Protein AF-A0A3D5KH41-F1 (afdb_monomer_lite)

Foldseek 3Di:
DQDDQVVLLVQLVVDPDPVSVVVSLVSVVPDPADDPVSLVSLVVVLVVQPPHPSNVSSLVSCVSRVPVCSVVSVVVNVVVVVVD

Structure (mmCIF, N/CA/C/O backbone):
data_AF-A0A3D5KH41-F1
#
_entry.id   AF-A0A3D5KH41-F1
#
loop_
_atom_site.group_PDB
_atom_site.id
_atom_site.type_symbol
_atom_site.label_atom_id
_atom_site.label_alt_id
_atom_site.label_comp_id
_atom_site.label_asym_id
_atom_site.label_entity_id
_atom_site.label_seq_id
_atom_site.pdbx_PDB_ins_code
_atom_site.Cartn_x
_atom_site.Cartn_y
_atom_site.Cartn_z
_atom_site.occupancy
_atom_site.B_iso_or_equiv
_atom_site.auth_seq_id
_atom_site.auth_comp_id
_atom_site.auth_asym_id
_atom_site.auth_atom_id
_atom_site.pdbx_PDB_model_num
ATOM 1 N N . MET A 1 1 ? -1.829 0.029 -19.596 1.00 45.53 1 MET A N 1
ATOM 2 C CA . MET A 1 1 ? -0.395 0.350 -19.411 1.00 45.53 1 MET A CA 1
ATOM 3 C C . MET A 1 1 ? 0.149 -0.498 -18.269 1.00 45.53 1 MET A C 1
ATOM 5 O O . MET A 1 1 ? -0.426 -0.451 -17.193 1.00 45.53 1 MET A O 1
ATOM 9 N N . GLY A 1 2 ? 1.182 -1.312 -18.498 1.00 51.91 2 GLY A N 1
ATOM 10 C CA . GLY A 1 2 ? 1.922 -1.987 -17.425 1.00 51.91 2 GLY A CA 1
ATOM 11 C C . GLY A 1 2 ? 3.221 -1.229 -17.184 1.00 51.91 2 GLY A C 1
ATOM 12 O O . GLY A 1 2 ? 4.151 -1.388 -17.964 1.00 51.91 2 GLY A O 1
ATOM 13 N N . GLY A 1 3 ? 3.246 -0.345 -16.185 1.00 68.44 3 GLY A N 1
ATOM 14 C CA . GLY A 1 3 ? 4.487 0.284 -15.725 1.00 68.44 3 GLY A CA 1
ATOM 15 C C . GLY A 1 3 ? 5.254 -0.668 -14.812 1.00 68.44 3 GLY A C 1
ATOM 16 O O . GLY A 1 3 ? 4.644 -1.543 -14.200 1.00 68.44 3 GLY A O 1
ATOM 17 N N . ASP A 1 4 ? 6.572 -0.509 -14.716 1.00 88.00 4 ASP A N 1
ATOM 18 C CA . ASP A 1 4 ? 7.364 -1.203 -13.701 1.00 88.00 4 ASP A CA 1
ATOM 19 C C . ASP A 1 4 ? 6.967 -0.755 -12.278 1.00 88.00 4 ASP A C 1
ATOM 21 O O . ASP A 1 4 ? 6.297 0.265 -12.076 1.00 88.00 4 ASP A O 1
ATOM 25 N N . GLU A 1 5 ? 7.376 -1.538 -11.280 1.00 93.00 5 GLU A N 1
ATOM 26 C CA . GLU A 1 5 ? 7.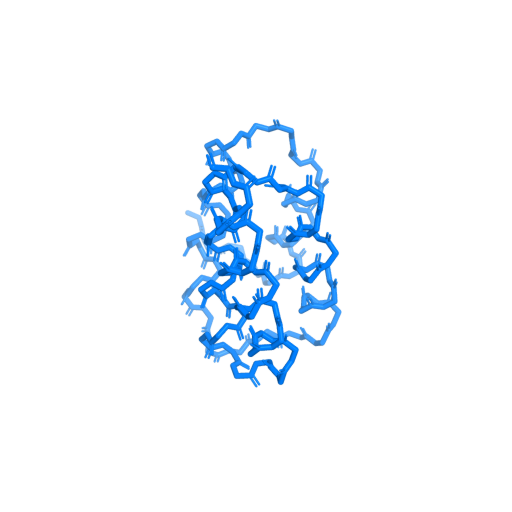044 -1.309 -9.872 1.00 93.00 5 GLU A CA 1
ATOM 27 C C . GLU A 1 5 ? 7.394 0.112 -9.396 1.00 93.00 5 GLU A C 1
ATOM 29 O O . GLU A 1 5 ? 6.573 0.759 -8.739 1.00 93.00 5 GLU A O 1
ATOM 34 N N . LYS A 1 6 ? 8.582 0.623 -9.752 1.00 93.12 6 LYS A N 1
ATOM 35 C CA . LYS A 1 6 ? 9.078 1.931 -9.294 1.00 93.12 6 LYS A CA 1
ATOM 36 C C . LYS A 1 6 ? 8.258 3.070 -9.884 1.00 93.12 6 LYS A C 1
ATOM 38 O O . LYS A 1 6 ? 7.926 4.028 -9.180 1.00 93.12 6 LYS A O 1
ATOM 43 N N . THR A 1 7 ? 7.898 2.955 -11.157 1.00 95.00 7 THR A N 1
ATOM 44 C CA . THR A 1 7 ? 7.031 3.918 -11.833 1.00 95.00 7 THR A CA 1
ATOM 45 C C . THR A 1 7 ? 5.652 3.958 -11.176 1.00 95.00 7 THR A C 1
ATOM 47 O O . THR A 1 7 ? 5.136 5.038 -10.886 1.00 95.00 7 THR A O 1
ATOM 50 N N . LEU A 1 8 ? 5.058 2.795 -10.897 1.00 95.56 8 LEU A N 1
ATOM 51 C CA . LEU A 1 8 ? 3.729 2.716 -10.291 1.00 95.56 8 LEU A CA 1
ATOM 52 C C . LEU A 1 8 ? 3.713 3.274 -8.866 1.00 95.56 8 LEU A C 1
ATOM 54 O O . LEU A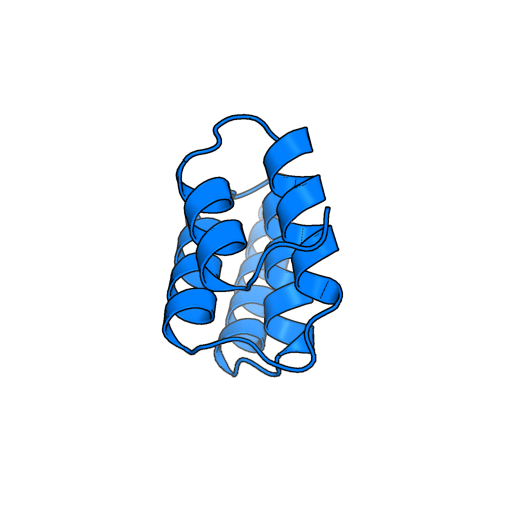 1 8 ? 2.874 4.121 -8.567 1.00 95.56 8 LEU A O 1
ATOM 58 N N . ILE A 1 9 ? 4.666 2.897 -8.009 1.00 95.88 9 ILE A N 1
ATOM 59 C CA . ILE A 1 9 ? 4.694 3.412 -6.633 1.00 95.88 9 ILE A CA 1
ATOM 60 C C . ILE A 1 9 ? 4.981 4.920 -6.580 1.00 95.88 9 ILE A C 1
ATOM 62 O O . ILE A 1 9 ? 4.450 5.620 -5.720 1.00 95.88 9 ILE A O 1
ATOM 66 N N . SER A 1 10 ? 5.769 5.450 -7.521 1.00 95.50 10 SER A N 1
ATOM 67 C CA . SER A 1 10 ? 6.019 6.894 -7.617 1.00 95.50 10 SER A CA 1
ATOM 68 C C . SER A 1 10 ? 4.761 7.658 -8.031 1.00 95.50 10 SER A C 1
ATOM 70 O O . SER A 1 10 ? 4.443 8.680 -7.427 1.00 95.50 10 SER A O 1
ATOM 72 N N . LYS A 1 11 ? 3.996 7.134 -8.999 1.00 96.19 11 LYS A N 1
ATOM 73 C CA . LYS A 1 11 ? 2.694 7.703 -9.382 1.00 96.19 11 LYS A CA 1
ATOM 74 C C . LYS A 1 11 ? 1.688 7.647 -8.237 1.00 96.19 11 LYS A C 1
ATOM 76 O O . LYS A 1 11 ? 0.986 8.623 -8.009 1.00 96.19 11 LYS A O 1
ATOM 81 N N . PHE A 1 12 ? 1.662 6.545 -7.487 1.00 96.44 12 PHE A N 1
ATOM 82 C CA . PHE A 1 12 ? 0.790 6.404 -6.322 1.00 96.44 12 PHE A CA 1
ATOM 83 C C . PHE A 1 12 ? 1.066 7.491 -5.273 1.00 96.44 12 PHE A C 1
ATOM 85 O O . PHE A 1 12 ? 0.132 8.130 -4.803 1.00 96.44 12 PHE A O 1
ATOM 92 N N . LYS A 1 13 ? 2.346 7.752 -4.962 1.00 94.69 13 LYS A N 1
ATOM 93 C CA . LYS A 1 13 ? 2.759 8.815 -4.024 1.00 94.69 13 LYS A CA 1
ATOM 94 C C . LYS A 1 13 ? 2.357 10.218 -4.484 1.00 94.69 13 LYS A C 1
ATOM 96 O O . LYS A 1 13 ? 2.119 11.077 -3.645 1.00 94.69 13 LYS A O 1
ATOM 101 N N . ALA A 1 14 ? 2.360 10.459 -5.793 1.00 95.56 14 ALA A N 1
ATOM 102 C CA . ALA A 1 14 ? 2.090 11.774 -6.367 1.00 95.56 14 ALA A CA 1
ATOM 103 C C . ALA A 1 14 ? 0.595 12.046 -6.601 1.00 95.56 14 ALA A C 1
ATOM 105 O O . ALA A 1 14 ? 0.213 13.201 -6.783 1.00 95.56 14 ALA A O 1
ATOM 106 N N . SER A 1 15 ? -0.245 11.009 -6.634 1.00 94.44 15 SER A N 1
ATOM 107 C CA . SER A 1 15 ? -1.670 11.174 -6.909 1.00 94.44 15 SER A CA 1
ATOM 108 C C . SER A 1 15 ? -2.436 11.606 -5.658 1.00 94.44 15 SER A C 1
ATOM 110 O O . SER A 1 15 ? -2.234 11.073 -4.569 1.00 94.44 15 SER A O 1
ATOM 112 N N . ASN A 1 16 ? -3.372 12.538 -5.839 1.00 92.31 16 ASN A N 1
ATOM 113 C CA . ASN A 1 16 ? -4.383 12.914 -4.845 1.00 92.31 16 ASN A CA 1
ATOM 114 C C . ASN A 1 16 ? -5.787 12.420 -5.234 1.00 92.31 16 ASN A C 1
ATOM 116 O O . ASN A 1 16 ? -6.750 12.667 -4.512 1.00 92.31 16 ASN A O 1
ATOM 120 N N . ASN A 1 17 ? -5.914 11.733 -6.371 1.00 94.75 17 ASN A N 1
ATOM 121 C CA . ASN A 1 17 ? -7.175 11.218 -6.880 1.00 94.75 17 ASN A CA 1
ATOM 122 C C . ASN A 1 17 ? -7.360 9.758 -6.430 1.00 94.75 17 ASN A C 1
ATOM 124 O O . ASN A 1 17 ? -6.468 8.926 -6.588 1.00 94.75 17 ASN A O 1
ATOM 128 N N . ILE A 1 18 ? -8.522 9.450 -5.850 1.00 93.12 18 ILE A N 1
ATOM 129 C CA . ILE A 1 18 ? -8.818 8.110 -5.323 1.00 93.12 18 ILE A CA 1
ATOM 130 C C . ILE A 1 18 ? -8.861 7.070 -6.447 1.00 93.12 18 ILE A C 1
ATOM 132 O O . ILE A 1 18 ? -8.273 6.002 -6.292 1.00 93.12 18 ILE A O 1
ATOM 136 N N . ASP A 1 19 ? -9.502 7.371 -7.573 1.00 95.00 19 ASP A N 1
ATOM 137 C CA . ASP A 1 19 ? -9.639 6.437 -8.694 1.00 95.00 19 ASP A CA 1
ATOM 138 C C . ASP A 1 19 ? -8.273 6.121 -9.317 1.00 95.00 19 ASP A C 1
ATOM 140 O O . ASP A 1 19 ? -7.940 4.956 -9.530 1.00 95.00 19 ASP A O 1
ATOM 144 N N . GLU A 1 20 ? -7.416 7.132 -9.491 1.00 95.50 20 GLU A N 1
ATOM 145 C CA . GLU A 1 20 ? -6.039 6.926 -9.953 1.00 95.50 20 GLU A CA 1
ATOM 146 C C . GLU A 1 20 ? -5.229 6.057 -8.985 1.00 95.50 20 GLU A C 1
ATOM 148 O O . GLU A 1 20 ? -4.529 5.132 -9.410 1.00 95.50 20 GLU A O 1
ATOM 153 N N . LYS A 1 21 ? -5.324 6.318 -7.673 1.00 96.19 21 LYS A N 1
ATOM 154 C CA . LYS A 1 21 ? -4.676 5.484 -6.651 1.00 96.19 21 LYS A CA 1
ATOM 155 C C . LYS A 1 21 ? -5.143 4.036 -6.759 1.00 96.19 21 LYS A C 1
ATOM 157 O O . LYS A 1 21 ? -4.311 3.129 -6.728 1.00 96.19 21 LYS A O 1
ATOM 162 N N . MET A 1 22 ? -6.445 3.810 -6.921 1.00 96.38 22 MET A N 1
ATOM 163 C CA . MET A 1 22 ? -7.020 2.472 -7.057 1.00 96.38 22 MET A CA 1
ATOM 164 C C . MET A 1 22 ? -6.503 1.766 -8.313 1.00 96.38 22 MET A C 1
ATOM 166 O O . MET A 1 22 ? -6.012 0.642 -8.209 1.00 96.38 22 MET A O 1
ATOM 170 N N . ASP A 1 23 ? -6.513 2.426 -9.470 1.00 95.81 23 ASP A N 1
ATOM 171 C CA . ASP A 1 23 ? -5.997 1.874 -10.730 1.00 95.81 23 ASP A CA 1
ATOM 172 C C . ASP A 1 23 ? -4.518 1.476 -10.636 1.00 95.81 23 ASP A C 1
ATOM 174 O O . ASP A 1 23 ? -4.095 0.424 -11.143 1.00 95.81 23 ASP A O 1
ATOM 178 N N . ILE A 1 24 ? -3.719 2.291 -9.945 1.00 96.44 24 ILE A N 1
ATOM 179 C CA . ILE A 1 24 ? -2.306 2.005 -9.700 1.00 96.44 24 ILE A CA 1
ATOM 180 C C . ILE A 1 24 ? -2.157 0.783 -8.789 1.00 96.44 24 ILE A C 1
ATOM 182 O O . ILE A 1 24 ? -1.431 -0.151 -9.141 1.00 96.44 24 ILE A O 1
ATOM 186 N N . LEU A 1 25 ? -2.865 0.738 -7.658 1.00 96.00 25 LEU A N 1
ATOM 187 C CA . LEU A 1 25 ? -2.816 -0.391 -6.726 1.00 96.00 25 LEU A CA 1
ATOM 188 C C . LEU A 1 25 ? -3.297 -1.695 -7.389 1.00 96.00 25 LEU A C 1
ATOM 190 O O . LEU A 1 25 ? -2.666 -2.744 -7.232 1.00 96.00 25 LEU A O 1
ATOM 194 N N . PHE A 1 26 ? -4.351 -1.651 -8.208 1.00 94.62 26 PHE A N 1
ATOM 195 C CA . PHE A 1 26 ? -4.801 -2.806 -8.992 1.00 94.62 26 PHE A CA 1
ATOM 196 C C . PHE A 1 26 ? -3.759 -3.256 -10.013 1.00 94.62 26 PHE A C 1
ATOM 198 O O . PHE A 1 26 ? -3.532 -4.458 -10.177 1.00 94.62 26 PHE A O 1
ATOM 205 N N . SER A 1 27 ? -3.076 -2.318 -10.667 1.00 94.75 27 SER A N 1
ATOM 206 C CA . SER A 1 27 ? -1.963 -2.642 -11.562 1.00 94.75 27 SER A CA 1
ATOM 207 C C . SER A 1 27 ? -0.825 -3.325 -10.806 1.00 94.75 27 SER A C 1
ATOM 209 O O . SER A 1 27 ? -0.274 -4.316 -11.290 1.00 94.75 27 SER A O 1
ATOM 211 N N . MET A 1 28 ? -0.538 -2.881 -9.580 1.00 94.50 28 MET A N 1
ATOM 212 C CA . MET A 1 28 ? 0.469 -3.500 -8.723 1.00 94.50 28 MET A CA 1
ATOM 213 C C . MET A 1 28 ? 0.109 -4.926 -8.298 1.00 94.50 28 MET A C 1
ATOM 215 O O . MET A 1 28 ? 1.023 -5.708 -8.067 1.00 94.50 28 MET A O 1
ATOM 219 N N . LYS A 1 29 ? -1.170 -5.336 -8.257 1.00 92.12 29 LYS A N 1
ATOM 220 C CA . LYS A 1 29 ? -1.557 -6.734 -7.947 1.00 92.12 29 LYS A CA 1
ATOM 221 C C . LYS A 1 29 ? -1.033 -7.752 -8.970 1.00 92.12 29 LYS A C 1
ATOM 223 O O . LYS A 1 29 ? -1.055 -8.951 -8.683 1.00 92.12 29 LYS A O 1
ATOM 228 N N . LYS A 1 30 ? -0.586 -7.305 -10.149 1.00 90.81 30 LYS A N 1
ATOM 229 C CA . LYS A 1 30 ? -0.067 -8.166 -11.225 1.00 90.81 30 LYS A CA 1
ATOM 230 C C . LYS A 1 30 ? 1.381 -8.606 -11.005 1.00 90.81 30 LYS A C 1
ATOM 232 O O . LYS A 1 30 ? 1.813 -9.563 -11.644 1.00 90.81 30 LYS A O 1
ATOM 237 N N . PHE A 1 31 ? 2.127 -7.949 -10.117 1.00 91.75 31 PHE A N 1
ATOM 238 C CA . PHE A 1 31 ? 3.494 -8.367 -9.818 1.00 91.75 31 PHE A CA 1
ATOM 239 C C . PHE A 1 31 ? 3.521 -9.666 -9.006 1.00 91.75 31 PHE A C 1
ATOM 241 O O . PHE A 1 31 ? 2.620 -9.963 -8.217 1.00 91.75 31 PHE A O 1
ATOM 248 N N . LYS A 1 32 ? 4.586 -10.450 -9.206 1.00 90.88 32 LYS A N 1
ATOM 249 C CA . LYS A 1 32 ? 4.871 -11.639 -8.387 1.00 90.88 32 LYS A CA 1
ATOM 250 C C . LYS A 1 32 ? 5.426 -11.259 -7.013 1.00 90.88 32 LYS A C 1
ATOM 252 O O . LYS A 1 32 ? 5.140 -11.930 -6.031 1.00 90.88 32 LYS A O 1
ATOM 257 N N . SER A 1 33 ? 6.191 -10.175 -6.955 1.00 92.38 33 SER A N 1
ATOM 258 C CA . SER A 1 33 ? 6.805 -9.620 -5.752 1.00 92.38 33 SER A CA 1
ATOM 259 C C . SER A 1 33 ? 6.963 -8.112 -5.907 1.00 92.38 33 SER A C 1
ATOM 261 O O . SER A 1 33 ? 6.996 -7.616 -7.032 1.00 92.38 33 SER A O 1
ATOM 263 N N . ILE A 1 34 ? 7.115 -7.413 -4.786 1.00 93.75 34 ILE A N 1
ATOM 264 C CA . ILE A 1 34 ? 7.490 -5.997 -4.731 1.00 93.75 34 ILE A CA 1
ATOM 265 C C . ILE A 1 34 ? 8.666 -5.811 -3.771 1.00 93.75 34 ILE A C 1
ATOM 267 O O . ILE A 1 34 ? 8.859 -6.616 -2.853 1.00 93.75 34 ILE A O 1
ATOM 271 N N . SER A 1 35 ? 9.436 -4.750 -3.977 1.00 95.00 35 SER A N 1
ATOM 272 C CA . SER A 1 35 ? 10.544 -4.356 -3.112 1.00 95.00 35 SER A CA 1
ATOM 273 C C . SER A 1 35 ? 10.090 -3.955 -1.706 1.00 95.00 35 SER A C 1
ATOM 275 O O . SER A 1 35 ? 8.940 -3.570 -1.472 1.00 95.00 35 SER A O 1
ATOM 277 N N . GLU A 1 36 ? 11.026 -4.013 -0.759 1.00 94.12 36 GLU A N 1
ATOM 278 C CA . GLU A 1 36 ? 10.790 -3.597 0.625 1.00 94.12 36 GLU A CA 1
ATOM 279 C C . GLU A 1 36 ? 10.445 -2.102 0.730 1.00 94.12 36 GLU A C 1
ATOM 281 O O . 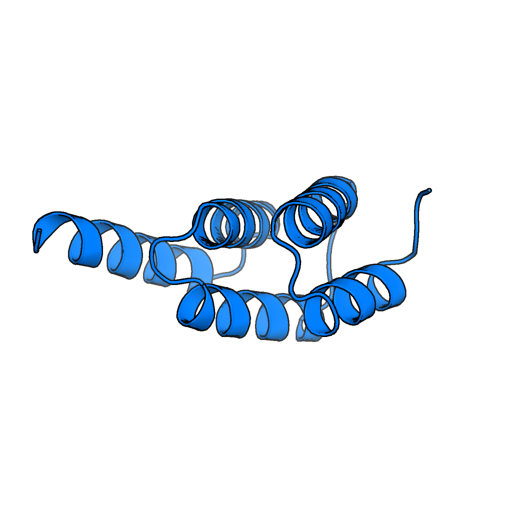GLU A 1 36 ? 9.559 -1.724 1.491 1.00 94.12 36 GLU A O 1
ATOM 286 N N . ASP A 1 37 ? 11.047 -1.250 -0.104 1.00 94.12 37 ASP A N 1
ATOM 287 C CA . ASP A 1 37 ? 10.736 0.186 -0.160 1.00 94.12 37 ASP A CA 1
ATOM 288 C C . ASP A 1 37 ? 9.291 0.459 -0.593 1.00 94.12 37 ASP A C 1
ATOM 290 O O . ASP A 1 37 ? 8.619 1.363 -0.074 1.00 94.12 37 ASP A O 1
ATOM 294 N N . THR A 1 38 ? 8.782 -0.344 -1.527 1.00 95.62 38 THR A N 1
ATOM 295 C CA . THR A 1 38 ? 7.381 -0.286 -1.940 1.00 95.62 38 THR A CA 1
ATOM 296 C C . THR A 1 38 ? 6.469 -0.722 -0.799 1.00 95.62 38 THR A C 1
ATOM 298 O O . THR A 1 38 ? 5.492 -0.029 -0.517 1.00 95.62 38 THR A O 1
ATOM 301 N N . LYS A 1 39 ? 6.804 -1.794 -0.070 1.00 95.25 39 LYS A N 1
ATOM 302 C CA . LYS A 1 39 ? 6.041 -2.204 1.122 1.00 95.25 39 LYS A CA 1
ATOM 303 C C . LYS A 1 39 ? 6.047 -1.121 2.200 1.00 95.25 39 LYS A C 1
ATOM 305 O O . LYS A 1 39 ? 4.985 -0.774 2.707 1.00 95.25 39 LYS A O 1
ATOM 310 N N . ASN A 1 40 ? 7.201 -0.515 2.483 1.00 95.12 40 ASN A N 1
ATOM 311 C CA . ASN A 1 40 ? 7.333 0.601 3.424 1.00 95.12 40 ASN A CA 1
ATOM 312 C C . ASN A 1 40 ? 6.439 1.784 3.031 1.00 95.12 40 ASN A C 1
ATOM 314 O O . ASN A 1 40 ? 5.755 2.363 3.876 1.00 95.12 40 ASN A O 1
ATOM 318 N N . THR A 1 41 ? 6.406 2.113 1.738 1.00 96.00 41 THR A N 1
ATOM 319 C CA . THR A 1 41 ? 5.518 3.155 1.207 1.00 96.00 41 THR A CA 1
ATOM 320 C C . THR A 1 41 ? 4.050 2.804 1.444 1.00 96.00 41 THR A C 1
ATOM 322 O O . THR A 1 41 ? 3.294 3.640 1.931 1.00 96.00 41 THR A O 1
ATOM 325 N N . LEU A 1 42 ? 3.649 1.574 1.122 1.00 95.94 42 LEU A N 1
ATOM 326 C CA . LEU A 1 42 ? 2.276 1.104 1.288 1.00 95.94 42 LEU A CA 1
ATOM 327 C C . LEU A 1 42 ? 1.855 1.103 2.765 1.00 95.94 42 LEU A C 1
ATOM 329 O O . LEU A 1 42 ? 0.784 1.600 3.089 1.00 95.94 42 LEU A O 1
ATOM 333 N N . VAL A 1 43 ? 2.710 0.647 3.684 1.00 94.81 43 VAL A N 1
ATOM 334 C CA . VAL A 1 43 ? 2.440 0.690 5.134 1.00 94.81 43 VAL A CA 1
ATOM 335 C C . VAL A 1 43 ? 2.234 2.124 5.627 1.00 94.81 43 VAL A C 1
ATOM 337 O O . VAL A 1 43 ? 1.355 2.367 6.454 1.00 94.81 43 VAL A O 1
ATOM 340 N N . LYS A 1 44 ? 3.023 3.085 5.133 1.00 94.94 44 LYS A N 1
ATOM 341 C CA . LYS A 1 44 ? 2.833 4.501 5.473 1.00 94.94 44 LYS A CA 1
ATOM 342 C C . LYS A 1 44 ? 1.492 5.015 4.942 1.00 94.94 44 LYS A C 1
ATOM 344 O O . LYS A 1 44 ? 0.706 5.553 5.717 1.00 94.94 44 LYS A O 1
ATOM 349 N N . ALA A 1 45 ? 1.204 4.766 3.667 1.00 94.81 45 ALA A N 1
ATOM 350 C CA . ALA A 1 45 ? -0.036 5.199 3.031 1.00 94.81 45 ALA A CA 1
ATOM 351 C C . ALA A 1 45 ? -1.284 4.577 3.679 1.00 94.81 45 ALA A C 1
ATOM 353 O O . ALA A 1 45 ? -2.282 5.262 3.854 1.00 94.81 45 ALA A O 1
ATOM 354 N N . TYR A 1 46 ? -1.222 3.321 4.131 1.00 94.50 46 TYR A N 1
ATOM 355 C CA . TYR A 1 46 ? -2.310 2.677 4.876 1.00 94.50 46 TYR A CA 1
ATOM 356 C C . TYR A 1 46 ? -2.756 3.491 6.102 1.00 94.50 46 TYR A C 1
ATOM 358 O O . TYR A 1 46 ? -3.944 3.547 6.417 1.00 94.50 46 TYR A O 1
ATOM 366 N N . LYS A 1 47 ? -1.805 4.113 6.811 1.00 91.06 47 LYS A N 1
ATOM 367 C CA . LYS A 1 47 ? -2.095 4.929 7.999 1.00 91.06 47 LYS A CA 1
ATOM 368 C C . LYS A 1 47 ? -2.689 6.288 7.632 1.00 91.06 47 LYS A C 1
ATOM 370 O O . LYS A 1 47 ? -3.519 6.799 8.377 1.00 91.06 47 LYS A O 1
ATOM 375 N N . GLU A 1 48 ? -2.259 6.856 6.509 1.00 92.50 48 GLU A N 1
ATOM 376 C CA . GLU A 1 48 ? -2.721 8.155 6.000 1.00 92.50 48 GLU A CA 1
ATOM 377 C C . GLU A 1 48 ? -4.125 8.061 5.380 1.00 92.50 48 GLU A C 1
ATOM 379 O O . GLU A 1 48 ? -4.927 8.976 5.523 1.00 92.50 48 GLU A O 1
ATOM 384 N N . GLU A 1 49 ? -4.457 6.925 4.767 1.00 91.75 49 GLU A N 1
ATOM 385 C CA . GLU A 1 49 ? -5.727 6.663 4.076 1.00 91.75 49 GLU A CA 1
ATOM 386 C C . GLU A 1 49 ? -6.860 6.189 5.008 1.00 91.75 49 GLU A C 1
ATOM 388 O O . GLU A 1 49 ? -7.835 5.594 4.552 1.00 91.75 49 GLU A O 1
ATOM 393 N N . LYS A 1 50 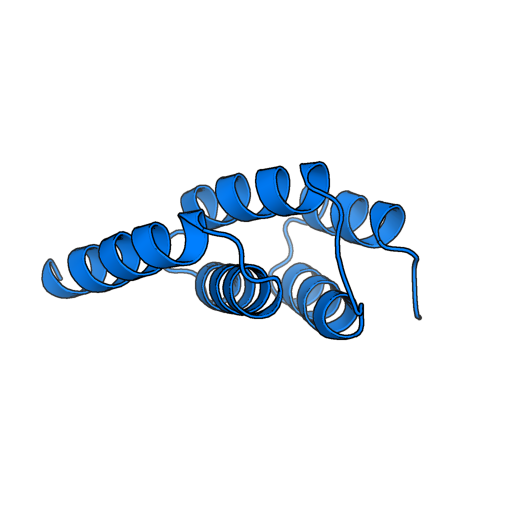? -6.754 6.406 6.325 1.00 85.94 50 LYS A N 1
ATOM 394 C CA . LYS A 1 50 ? -7.672 5.824 7.318 1.00 85.94 50 LYS A CA 1
ATOM 395 C C . LYS A 1 50 ? -9.148 6.116 7.003 1.00 85.94 50 LYS A C 1
ATOM 397 O O . LYS A 1 50 ? -9.558 7.271 6.942 1.00 85.94 50 LYS A O 1
ATOM 402 N N . GLY A 1 51 ? -9.951 5.057 6.874 1.00 83.06 51 GLY A N 1
ATOM 403 C CA . GLY A 1 51 ? -11.384 5.138 6.565 1.00 83.06 51 GLY A CA 1
ATOM 404 C C . GLY A 1 51 ? -11.709 5.280 5.073 1.00 83.06 51 GLY A C 1
ATOM 405 O O . GLY A 1 51 ? -12.882 5.371 4.714 1.00 83.06 51 GLY A O 1
ATOM 406 N N . SER A 1 52 ? -10.703 5.286 4.192 1.00 89.50 52 SER A N 1
ATOM 407 C CA . SER A 1 52 ? -10.891 5.327 2.742 1.00 89.50 52 SER A CA 1
ATOM 408 C C . SER A 1 52 ? -10.885 3.921 2.128 1.00 89.50 52 SER A C 1
ATOM 410 O O . SER A 1 52 ? -10.307 2.973 2.661 1.00 89.50 52 SER A O 1
ATOM 412 N N . LYS A 1 53 ? -11.487 3.775 0.941 1.00 91.56 53 LYS A N 1
ATOM 413 C CA . LYS A 1 53 ? -11.427 2.516 0.172 1.00 91.56 53 LYS A CA 1
ATOM 414 C C . LYS A 1 53 ? -9.995 2.154 -0.247 1.00 91.56 53 LYS A C 1
ATOM 416 O O . LYS A 1 53 ? -9.693 0.977 -0.434 1.00 91.56 53 LYS A O 1
ATOM 421 N N . VAL A 1 54 ? -9.111 3.150 -0.362 1.00 94.75 54 VAL A N 1
ATOM 422 C CA . VAL A 1 54 ? -7.697 2.955 -0.715 1.00 94.75 54 VAL A CA 1
ATOM 423 C C . VAL A 1 54 ? -6.983 2.174 0.389 1.00 94.75 54 VAL A C 1
ATOM 425 O O . VAL A 1 54 ? -6.206 1.269 0.087 1.00 94.75 54 VAL A O 1
ATOM 428 N N . GLN A 1 55 ? -7.300 2.450 1.659 1.00 94.56 55 GLN A N 1
ATOM 429 C CA . GLN A 1 55 ? -6.726 1.750 2.811 1.00 94.56 55 GLN A CA 1
ATOM 430 C C . GLN A 1 55 ? -6.894 0.229 2.717 1.00 94.56 55 GLN A C 1
ATOM 432 O O . GLN A 1 55 ? -5.932 -0.513 2.924 1.00 94.56 55 GLN A O 1
ATOM 437 N N . ILE A 1 56 ? -8.095 -0.235 2.365 1.00 92.88 56 ILE A N 1
ATOM 438 C CA . ILE A 1 56 ? -8.413 -1.665 2.258 1.00 92.88 56 ILE A CA 1
ATOM 439 C C . ILE A 1 56 ? -7.577 -2.313 1.150 1.00 92.88 56 ILE A C 1
ATOM 441 O O . ILE A 1 56 ? -6.953 -3.351 1.364 1.00 92.88 56 ILE A O 1
ATOM 445 N N . VAL A 1 57 ? -7.481 -1.676 -0.019 1.00 95.31 57 VAL A N 1
ATOM 446 C CA . VAL A 1 57 ? -6.711 -2.225 -1.148 1.00 95.31 57 VAL A CA 1
ATOM 447 C C . VAL A 1 57 ? -5.209 -2.253 -0.861 1.00 95.31 57 VAL A C 1
ATOM 449 O O . VAL A 1 57 ? -4.519 -3.191 -1.271 1.00 95.31 57 VAL A O 1
ATOM 452 N N . ILE A 1 58 ? -4.688 -1.267 -0.125 1.00 96.19 58 ILE A N 1
ATOM 453 C CA . ILE A 1 58 ? -3.304 -1.290 0.362 1.00 96.19 58 ILE A CA 1
ATOM 454 C C . ILE A 1 58 ? -3.079 -2.504 1.274 1.00 96.19 58 ILE A C 1
ATOM 456 O O . ILE A 1 58 ? -2.081 -3.212 1.116 1.00 96.19 58 ILE A O 1
ATOM 460 N N . LEU A 1 59 ? -4.004 -2.769 2.200 1.00 93.94 59 LEU A N 1
ATOM 461 C CA . LEU A 1 59 ? -3.908 -3.907 3.113 1.00 93.94 59 LEU A CA 1
ATOM 462 C C . LEU A 1 59 ? -3.921 -5.243 2.356 1.00 93.94 59 LEU A C 1
ATOM 464 O O . LEU A 1 59 ? -3.071 -6.097 2.605 1.00 93.94 59 LEU A O 1
ATOM 468 N N . GLU A 1 60 ? -4.819 -5.396 1.379 1.00 93.25 60 GLU A N 1
ATOM 469 C CA . GLU A 1 60 ? -4.878 -6.572 0.500 1.00 93.25 60 GLU A CA 1
ATOM 470 C C . GLU A 1 60 ? -3.559 -6.817 -0.247 1.00 93.25 60 GLU A C 1
ATOM 472 O O . GLU A 1 60 ? -3.109 -7.958 -0.372 1.00 93.25 60 GLU A O 1
ATOM 477 N N . LEU A 1 61 ? -2.918 -5.756 -0.747 1.00 94.88 61 LEU A N 1
ATOM 478 C CA . LEU A 1 61 ? -1.616 -5.857 -1.409 1.00 94.88 61 LEU A CA 1
ATOM 479 C C . LEU A 1 61 ? -0.521 -6.308 -0.441 1.00 94.88 61 LEU A C 1
ATOM 481 O O . L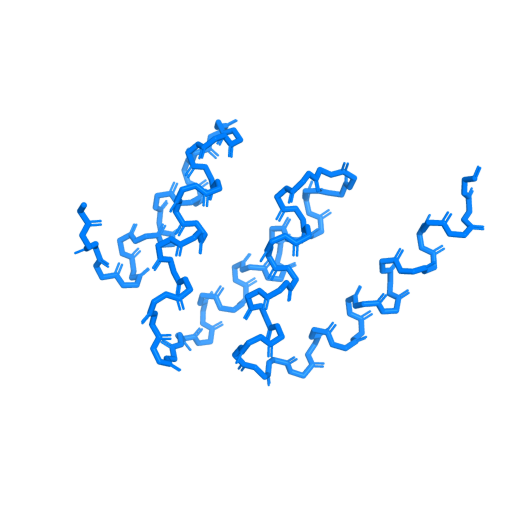EU A 1 61 ? 0.251 -7.207 -0.772 1.00 94.88 61 LEU A O 1
ATOM 485 N N . LEU A 1 62 ? -0.456 -5.716 0.754 1.00 94.69 62 LEU A N 1
ATOM 486 C CA . LEU A 1 62 ? 0.528 -6.099 1.769 1.00 94.69 62 LEU A CA 1
ATOM 487 C C . LEU A 1 62 ? 0.352 -7.565 2.201 1.00 94.69 62 LEU A C 1
ATOM 489 O O . LEU A 1 62 ? 1.348 -8.270 2.377 1.00 94.69 62 LEU A O 1
ATOM 493 N N . LEU A 1 63 ? -0.892 -8.050 2.283 1.00 92.62 63 LEU A N 1
ATOM 494 C CA . LEU A 1 63 ? -1.207 -9.460 2.535 1.00 92.62 63 LEU A CA 1
ATOM 495 C C . LEU A 1 63 ? -0.756 -10.371 1.396 1.00 92.62 63 LEU A C 1
ATOM 497 O O . LEU A 1 63 ? -0.096 -11.379 1.644 1.00 92.62 63 LEU A O 1
ATOM 501 N N . LYS A 1 64 ? -1.059 -10.004 0.143 1.00 93.44 64 LYS A N 1
ATOM 502 C CA . LYS A 1 64 ? -0.622 -10.753 -1.048 1.00 93.44 64 LYS A CA 1
ATOM 503 C C . LYS A 1 64 ? 0.895 -10.947 -1.053 1.00 93.44 64 LYS A C 1
ATOM 505 O O . LYS A 1 64 ? 1.375 -12.021 -1.406 1.00 93.44 64 LYS A O 1
ATOM 510 N N . TYR A 1 65 ? 1.645 -9.920 -0.664 1.00 92.00 65 TYR A N 1
ATOM 511 C CA . TYR A 1 65 ? 3.108 -9.954 -0.631 1.00 92.00 65 TYR A CA 1
ATOM 512 C C . TYR A 1 65 ? 3.696 -10.472 0.685 1.00 92.00 65 TYR A C 1
ATOM 514 O O . TYR A 1 65 ? 4.904 -10.344 0.900 1.00 92.00 65 TYR A O 1
ATOM 522 N N . ASN A 1 66 ? 2.855 -11.086 1.526 1.00 85.94 66 ASN A N 1
ATOM 523 C CA . ASN A 1 66 ? 3.213 -11.718 2.791 1.00 85.94 66 ASN A CA 1
ATOM 524 C C . ASN A 1 66 ? 4.050 -10.800 3.699 1.00 85.94 66 ASN A C 1
ATOM 526 O O . ASN A 1 66 ? 5.015 -11.234 4.328 1.00 85.94 66 ASN A O 1
ATOM 530 N N . ASP A 1 67 ? 3.711 -9.508 3.737 1.00 86.75 67 ASP A N 1
ATOM 531 C CA . ASP A 1 67 ? 4.359 -8.568 4.642 1.00 86.75 67 ASP A CA 1
ATOM 532 C C . ASP A 1 67 ? 3.938 -8.883 6.079 1.00 86.75 67 ASP A C 1
ATOM 534 O O . ASP A 1 67 ? 2.747 -8.870 6.391 1.00 86.75 67 ASP A O 1
ATOM 538 N N . ALA A 1 68 ? 4.890 -9.163 6.971 1.00 84.19 68 ALA A N 1
ATOM 539 C CA . ALA A 1 68 ? 4.574 -9.536 8.350 1.00 84.19 68 ALA A CA 1
ATOM 540 C C . ALA A 1 68 ? 3.738 -8.462 9.073 1.00 84.19 68 ALA A C 1
ATOM 542 O O . ALA A 1 68 ? 2.854 -8.802 9.862 1.00 84.19 68 ALA A O 1
ATOM 543 N N . ARG A 1 69 ? 3.945 -7.180 8.738 1.00 86.31 69 ARG A N 1
ATOM 544 C CA . ARG A 1 69 ? 3.222 -6.046 9.329 1.00 86.31 69 ARG A CA 1
ATOM 545 C C . ARG A 1 69 ? 1.761 -6.024 8.906 1.00 86.31 69 ARG A C 1
ATOM 547 O O . ARG A 1 69 ? 0.942 -5.491 9.641 1.00 86.31 69 ARG A O 1
ATOM 554 N N . SER A 1 70 ? 1.403 -6.630 7.770 1.00 84.06 70 SER A N 1
ATOM 555 C CA . SER A 1 70 ? 0.009 -6.692 7.305 1.00 84.06 70 SER A CA 1
ATOM 556 C C . SER A 1 70 ? -0.926 -7.330 8.338 1.00 84.06 70 SER A C 1
ATOM 558 O O . SER A 1 70 ? -2.055 -6.879 8.497 1.00 84.06 70 SER A O 1
ATOM 560 N N . ARG A 1 71 ? -0.447 -8.323 9.102 1.00 84.88 71 ARG A N 1
ATOM 561 C CA . ARG A 1 71 ? -1.229 -8.973 10.166 1.00 84.88 71 ARG A CA 1
ATOM 562 C C . ARG A 1 71 ? -1.543 -8.023 11.313 1.00 84.88 71 ARG A C 1
ATOM 564 O O . ARG A 1 71 ? -2.650 -8.057 11.840 1.00 84.88 71 ARG A O 1
ATOM 571 N N . ASP A 1 72 ? -0.583 -7.187 11.692 1.00 87.31 72 ASP A N 1
ATOM 572 C CA . ASP A 1 72 ? -0.794 -6.190 12.739 1.00 87.31 72 ASP A CA 1
ATOM 573 C C . ASP A 1 72 ? -1.679 -5.049 12.231 1.00 87.31 72 ASP A C 1
ATOM 575 O O . ASP A 1 72 ? -2.608 -4.651 12.925 1.00 87.31 72 ASP A O 1
ATOM 579 N N . LEU A 1 73 ? -1.511 -4.630 10.972 1.00 87.19 73 LEU A N 1
ATOM 580 C CA . LEU A 1 73 ? -2.402 -3.652 10.344 1.00 87.19 73 LEU A CA 1
ATOM 581 C C . LEU A 1 73 ? -3.856 -4.149 10.241 1.00 87.19 73 LEU A C 1
ATOM 583 O O . LEU A 1 73 ? -4.766 -3.343 10.409 1.00 87.19 73 LEU A O 1
ATOM 587 N N . ILE A 1 74 ? -4.100 -5.452 10.028 1.00 86.06 74 ILE A N 1
ATOM 588 C CA . ILE A 1 74 ? -5.456 -6.035 10.113 1.00 86.06 74 ILE A CA 1
ATOM 589 C C . ILE A 1 74 ? -6.025 -5.882 11.525 1.00 86.06 74 ILE A C 1
ATOM 591 O O . ILE A 1 74 ? -7.187 -5.511 11.674 1.00 86.06 74 ILE A O 1
ATOM 595 N N . LYS A 1 75 ? -5.241 -6.173 12.572 1.00 85.31 75 LYS A N 1
ATOM 596 C CA . LYS A 1 75 ? -5.716 -5.996 13.954 1.00 85.31 75 LYS A CA 1
ATOM 597 C C . LYS A 1 75 ? -6.077 -4.535 14.205 1.00 85.31 75 LYS A C 1
ATOM 599 O O . LYS A 1 75 ? -7.151 -4.275 14.738 1.00 85.31 75 LYS A O 1
ATOM 604 N N . ASP A 1 76 ? -5.228 -3.609 13.763 1.00 84.44 76 ASP A N 1
ATOM 605 C CA . ASP A 1 76 ? -5.478 -2.170 13.865 1.00 84.44 76 ASP A CA 1
ATOM 606 C C . ASP A 1 76 ? -6.752 -1.759 13.107 1.00 84.44 76 ASP A C 1
ATOM 608 O O . ASP A 1 76 ? -7.537 -0.962 13.620 1.00 84.44 76 ASP A O 1
ATOM 612 N N . TYR A 1 77 ? -6.985 -2.322 11.913 1.00 83.81 77 TYR A N 1
ATOM 613 C CA . TYR A 1 77 ? -8.208 -2.109 11.130 1.00 83.81 77 TYR A CA 1
ATOM 614 C C . TYR A 1 77 ? -9.452 -2.528 11.924 1.00 83.81 77 TYR A C 1
ATOM 616 O O . TYR A 1 77 ? -10.335 -1.715 12.189 1.00 83.81 77 TYR A O 1
ATOM 624 N N . LEU A 1 78 ? -9.478 -3.786 12.378 1.00 82.00 78 LEU A N 1
ATOM 625 C CA . LEU A 1 78 ? -10.614 -4.385 13.086 1.00 82.00 78 LEU A CA 1
ATOM 626 C C . LEU A 1 78 ? -10.880 -3.724 14.447 1.00 82.00 78 LEU A C 1
ATOM 628 O O . LEU A 1 78 ? -12.025 -3.626 14.888 1.00 82.00 78 LEU A O 1
ATOM 632 N N . GLN A 1 79 ? -9.835 -3.268 15.140 1.00 79.81 79 GLN A N 1
ATOM 633 C CA . GLN A 1 79 ? -9.980 -2.514 16.388 1.00 79.81 79 GLN A CA 1
ATOM 634 C C . GLN A 1 79 ? -10.463 -1.080 16.153 1.00 79.81 79 GLN A C 1
ATOM 636 O O . GLN A 1 79 ? -11.137 -0.519 17.016 1.00 79.81 79 GLN A O 1
ATOM 641 N N . GLY A 1 80 ? -10.117 -0.482 15.012 1.00 68.06 80 GLY A N 1
ATOM 642 C CA . GLY A 1 80 ? -10.604 0.829 14.598 1.00 68.06 80 GLY A CA 1
ATOM 643 C C . GLY A 1 80 ? -12.087 0.827 14.231 1.00 68.06 80 GLY A C 1
ATOM 644 O O . GLY A 1 80 ? -12.776 1.787 14.562 1.00 68.06 80 GLY A O 1
ATOM 645 N N . GLU A 1 81 ? -12.583 -0.246 13.610 1.00 59.66 81 GLU A N 1
ATOM 646 C CA . GLU A 1 81 ? -14.008 -0.393 13.274 1.00 59.66 81 GLU A CA 1
ATOM 647 C C . GLU A 1 81 ? -14.889 -0.683 14.498 1.00 59.66 81 GLU A C 1
ATOM 649 O O . GLU A 1 81 ? -16.001 -0.181 14.566 1.00 59.66 81 GLU A O 1
ATOM 654 N N . ASN A 1 82 ? -14.382 -1.392 15.514 1.00 54.75 82 ASN A N 1
ATOM 655 C CA . ASN A 1 82 ? -15.123 -1.683 16.756 1.00 54.75 82 ASN A CA 1
ATOM 656 C C . ASN A 1 82 ? -15.305 -0.478 17.707 1.00 54.75 82 ASN A C 1
ATOM 658 O O . ASN A 1 82 ? -15.852 -0.637 18.798 1.00 54.75 82 ASN A O 1
ATOM 662 N N . LYS A 1 83 ? -14.788 0.705 17.354 1.00 52.25 83 LYS A N 1
ATOM 663 C CA . LYS A 1 83 ? -14.898 1.932 18.167 1.00 52.25 83 LYS A CA 1
ATOM 664 C C . LYS A 1 83 ? -15.847 2.984 17.580 1.00 52.25 83 LYS A C 1
ATOM 666 O O . LYS A 1 83 ? -15.928 4.072 18.148 1.00 52.25 83 LYS A O 1
ATOM 671 N N . ASN A 1 84 ? -16.539 2.661 16.489 1.00 44.59 84 ASN A N 1
ATOM 672 C CA . ASN A 1 84 ? -17.637 3.447 15.918 1.00 44.59 84 ASN A CA 1
ATOM 673 C C . ASN A 1 84 ? -18.960 2.696 16.078 1.00 44.59 84 ASN A C 1
ATOM 675 O O . ASN A 1 84 ? -20.002 3.383 16.052 1.00 44.59 84 ASN A O 1
#

pLDDT: mean 88.66, std 11.74, range [44.59, 96.44]

Sequence (84 aa):
MGGDEKTLISKFKASNNIDEKMDILFSMKKFKSISEDTKN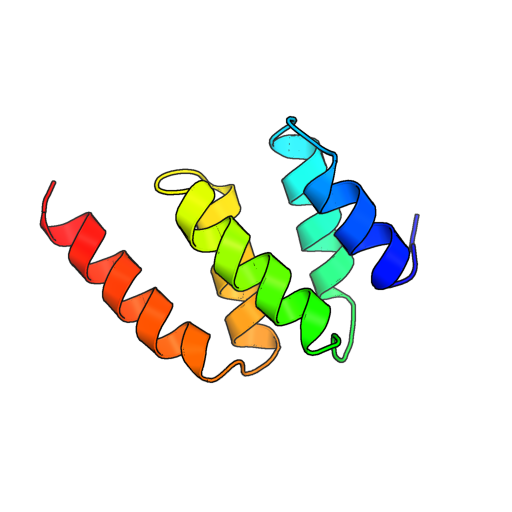TLVKAYKEEKGSKVQIVILELLLKYNDARSRDLIKDYLQGENKN

Radius of gyration: 12.43 Å; chains: 1; bounding box: 28×25×38 Å

Secondary structure (DSSP, 8-state):
----HHHHHHHHHH---HHHHHHHHHHHTT-S---HHHHHHHHHHHHHTTTSHHHHHHHHHHHHTT-HHHHHHHHHHHHHHTT-